Protein AF-A0A9D2BZK6-F1 (afdb_monomer)

Sequence (132 aa):
MEWLSSPHSRIGLILVLFVCAICLFSQLFAIQASTYSNLQDGSPSAEHTPTQSEFNFSDREELYHYAYMDLESATEEEKERILAARKKIICNAEWAADDVNVCVVDSDGNVKEELPHFSELFPSDWKAPSLY

Foldseek 3Di:
DPPPPDPVVVVVVVVVVVVVVVVVVVVVVVVVVVVVVPPPDDDDDDDDPPPPPVLDQPDPVSLVVLCPDDLVPDDPVSNSSNLNSVQVVLVPDFADAPVDWDFDADPVGDTPDIGHHPVVVDPPPDDHDDDD

Solvent-accessible surface area (backbone atoms only — not comparable to full-atom values): 8521 Å² total; per-residue (Å²): 137,85,82,86,80,50,71,70,60,53,53,53,51,51,52,52,53,52,54,51,54,53,57,54,54,62,57,55,61,56,51,56,60,62,60,67,75,67,78,85,79,86,88,87,89,90,76,88,68,81,77,75,68,80,79,78,58,94,47,67,67,56,31,51,53,38,35,72,49,65,66,86,82,42,53,77,72,50,36,55,49,23,53,51,26,38,51,56,52,58,73,74,52,85,63,15,56,83,92,47,91,41,67,47,61,50,98,89,66,49,78,75,44,71,46,51,36,44,73,77,79,41,64,87,88,63,73,83,83,81,91,126

Mean predicted aligned error: 16.61 Å

Structure (mmCIF, N/CA/C/O backbone):
data_AF-A0A9D2BZK6-F1
#
_entry.id   AF-A0A9D2BZK6-F1
#
loop_
_atom_site.group_PDB
_atom_site.id
_atom_site.type_symbol
_atom_site.label_atom_id
_atom_site.label_alt_id
_atom_site.label_comp_id
_atom_site.label_asym_id
_atom_site.label_entity_id
_atom_site.label_seq_id
_atom_site.pdbx_PDB_ins_code
_atom_site.Cartn_x
_atom_site.Cartn_y
_atom_site.Cartn_z
_atom_site.occupancy
_atom_site.B_iso_or_equiv
_atom_site.auth_seq_id
_atom_site.auth_comp_id
_atom_site.auth_asym_id
_atom_site.auth_atom_id
_atom_site.pdbx_PDB_model_num
ATOM 1 N N . MET A 1 1 ? 36.364 47.686 -37.352 1.00 43.47 1 MET A N 1
ATOM 2 C CA . MET A 1 1 ? 36.756 47.042 -36.077 1.00 43.47 1 MET A CA 1
ATOM 3 C C . MET A 1 1 ? 36.485 45.548 -36.214 1.00 43.47 1 MET A C 1
ATOM 5 O O . MET A 1 1 ? 35.472 45.064 -35.738 1.00 43.47 1 MET A O 1
ATOM 9 N N . GLU A 1 2 ? 37.343 44.830 -36.941 1.00 54.06 2 GLU A N 1
ATOM 10 C CA . GLU A 1 2 ? 37.075 43.451 -37.404 1.00 54.06 2 GLU A CA 1
ATOM 11 C C . GLU A 1 2 ? 37.878 42.391 -36.633 1.00 54.06 2 GLU A C 1
ATOM 13 O O . GLU A 1 2 ? 38.248 41.351 -37.163 1.00 54.06 2 GLU A O 1
ATOM 18 N N . TRP A 1 3 ? 38.153 42.642 -35.353 1.00 45.81 3 TRP A N 1
ATOM 19 C CA . TRP A 1 3 ? 38.984 41.755 -34.530 1.00 45.81 3 TRP A CA 1
ATOM 20 C C . TRP A 1 3 ? 38.182 40.783 -33.647 1.00 45.81 3 TRP A C 1
ATOM 22 O O . TRP A 1 3 ? 38.775 40.063 -32.852 1.00 45.81 3 TRP A O 1
ATOM 32 N N . LEU A 1 4 ? 36.849 40.711 -33.789 1.00 49.91 4 LEU A N 1
ATOM 33 C CA . LEU A 1 4 ? 35.990 39.852 -32.951 1.00 49.91 4 LEU A CA 1
ATOM 34 C C . LEU A 1 4 ? 35.479 38.559 -33.615 1.00 49.91 4 LEU A C 1
ATOM 36 O O . LEU A 1 4 ? 34.607 37.897 -33.058 1.00 49.91 4 LEU A O 1
ATOM 40 N N . SER A 1 5 ? 36.020 38.150 -34.767 1.00 57.69 5 SER A N 1
ATOM 41 C CA . SER A 1 5 ? 35.570 36.926 -35.455 1.00 57.69 5 SER A CA 1
ATOM 42 C C . SER A 1 5 ? 36.691 35.919 -35.741 1.00 57.69 5 SER A C 1
ATOM 44 O O . SER A 1 5 ? 36.703 35.286 -36.794 1.00 57.69 5 SER A O 1
ATOM 46 N N . SER A 1 6 ? 37.630 35.734 -34.805 1.00 57.59 6 SER A N 1
ATOM 47 C CA . SER A 1 6 ? 38.589 34.620 -34.879 1.00 57.59 6 SER A CA 1
ATOM 48 C C . SER A 1 6 ? 38.105 33.425 -34.036 1.00 57.59 6 SER A C 1
ATOM 50 O O . SER A 1 6 ? 37.817 33.602 -32.846 1.00 57.59 6 SER A O 1
ATOM 52 N N . PRO A 1 7 ? 38.008 32.203 -34.600 1.00 56.97 7 PRO A N 1
ATOM 53 C CA . PRO A 1 7 ? 37.454 31.025 -33.920 1.00 56.97 7 PRO A CA 1
ATOM 54 C C . PRO A 1 7 ? 38.231 30.634 -32.654 1.00 56.97 7 PRO A C 1
ATOM 56 O O . PRO A 1 7 ? 37.631 30.153 -31.695 1.00 56.97 7 PRO A O 1
ATOM 59 N N . HIS A 1 8 ? 39.532 30.929 -32.587 1.00 56.50 8 HIS A N 1
ATOM 60 C CA . HIS A 1 8 ? 40.353 30.666 -31.399 1.00 56.50 8 HIS A CA 1
ATOM 61 C C . HIS A 1 8 ? 39.979 31.548 -30.195 1.00 56.50 8 HIS A C 1
ATOM 63 O O . HIS A 1 8 ? 40.047 31.094 -29.056 1.00 56.50 8 HIS A O 1
ATOM 69 N N . SER A 1 9 ? 39.510 32.780 -30.427 1.00 57.31 9 SER A N 1
ATOM 70 C CA . SER A 1 9 ? 39.076 33.687 -29.352 1.00 57.31 9 SER A CA 1
ATOM 71 C C . SER A 1 9 ? 37.717 33.276 -28.768 1.00 57.31 9 SER A C 1
ATOM 73 O O . SER A 1 9 ? 37.490 33.398 -27.567 1.00 57.31 9 SER A O 1
ATOM 75 N N . ARG A 1 10 ? 36.842 32.693 -29.599 1.00 57.16 10 ARG A N 1
ATOM 76 C CA . ARG A 1 10 ? 35.510 32.210 -29.195 1.00 57.16 10 ARG A CA 1
ATOM 77 C C . ARG A 1 10 ? 35.609 30.956 -28.329 1.00 57.16 10 ARG A C 1
ATOM 79 O O . ARG A 1 10 ? 34.921 30.864 -27.323 1.00 57.16 10 ARG A O 1
ATOM 86 N N . ILE A 1 11 ? 36.508 30.036 -28.676 1.00 60.97 11 ILE A N 1
ATOM 87 C CA . ILE A 1 11 ? 36.765 28.815 -27.898 1.00 60.97 11 ILE A CA 1
ATOM 88 C C . ILE A 1 11 ? 37.388 29.161 -26.539 1.00 60.97 11 ILE A C 1
ATOM 90 O O . ILE A 1 11 ? 36.963 28.622 -25.521 1.00 60.97 11 ILE A O 1
ATOM 94 N N . GLY A 1 12 ? 38.326 30.116 -26.500 1.00 60.50 12 GLY A N 1
ATOM 95 C CA . GLY A 1 12 ? 38.891 30.618 -25.243 1.00 60.50 12 GLY A CA 1
ATOM 96 C C . GLY A 1 12 ? 37.839 31.266 -24.336 1.00 60.50 12 GLY A C 1
ATOM 97 O O . GLY A 1 12 ? 37.799 30.983 -23.143 1.00 60.50 12 GLY A O 1
ATOM 98 N N . LEU A 1 13 ? 36.935 32.073 -24.901 1.00 58.81 13 LEU A N 1
ATOM 99 C CA . LEU A 1 13 ? 35.852 32.713 -24.150 1.00 58.81 13 LEU A CA 1
ATOM 100 C C . LEU A 1 13 ? 34.811 31.696 -23.647 1.00 58.81 13 LEU A C 1
ATOM 102 O O . LEU A 1 13 ? 34.366 31.793 -22.509 1.00 58.81 13 LEU A O 1
ATOM 106 N N . ILE A 1 14 ? 34.477 30.678 -24.448 1.00 61.03 14 ILE A N 1
ATOM 107 C CA . ILE A 1 14 ? 33.571 29.588 -24.050 1.00 61.03 14 ILE A CA 1
ATOM 108 C C . ILE A 1 14 ? 34.186 28.736 -22.928 1.00 61.03 14 ILE A C 1
ATOM 110 O O . ILE A 1 14 ? 33.493 28.422 -21.964 1.00 61.03 14 ILE A O 1
ATOM 114 N N . LEU A 1 15 ? 35.485 28.416 -22.995 1.00 58.50 15 LEU A N 1
ATOM 115 C CA . LEU A 1 15 ? 36.180 27.669 -21.938 1.00 58.50 15 LEU A CA 1
ATOM 116 C C . LEU A 1 15 ? 36.261 28.459 -20.625 1.00 58.50 15 LEU A C 1
ATOM 118 O O . LEU A 1 15 ? 36.030 27.894 -19.560 1.00 58.50 15 LEU A O 1
ATOM 122 N N . VAL A 1 16 ? 36.521 29.769 -20.686 1.00 60.59 16 VAL A N 1
ATOM 123 C CA . VAL A 1 16 ? 36.542 30.634 -19.494 1.00 60.59 16 VAL A CA 1
ATOM 124 C C . VAL A 1 16 ? 35.154 30.740 -18.855 1.00 60.59 16 VAL A C 1
ATOM 126 O O . VAL A 1 16 ? 35.042 30.658 -17.633 1.00 60.59 16 VAL A O 1
ATOM 129 N N . LEU A 1 17 ? 34.086 30.846 -19.654 1.00 60.66 17 LEU A N 1
ATOM 130 C CA . LEU A 1 17 ? 32.710 30.856 -19.144 1.00 60.66 17 LEU A CA 1
ATOM 131 C C . LEU A 1 17 ? 32.310 29.508 -18.519 1.00 60.66 17 LEU A C 1
ATOM 133 O O . LEU A 1 17 ? 31.652 29.493 -17.479 1.00 60.66 17 LEU A O 1
ATOM 137 N N . PHE A 1 18 ? 32.752 28.386 -19.096 1.00 63.56 18 PHE A N 1
ATOM 138 C CA . PHE A 1 18 ? 32.464 27.044 -18.579 1.00 63.56 18 PHE A CA 1
ATOM 139 C C . PHE A 1 18 ? 33.193 26.761 -17.255 1.00 63.56 18 PHE A C 1
ATOM 141 O O . PHE A 1 18 ? 32.592 26.247 -16.314 1.00 63.56 18 PHE A O 1
ATOM 148 N N . VAL A 1 19 ? 34.457 27.180 -17.127 1.00 60.81 19 VAL A N 1
ATOM 149 C CA . VAL A 1 19 ? 35.214 27.087 -15.864 1.00 60.81 19 VAL A CA 1
ATOM 150 C C . VAL A 1 19 ? 34.612 27.999 -14.785 1.00 60.81 19 VAL A C 1
ATOM 152 O O . VAL A 1 19 ? 34.526 27.604 -13.625 1.00 60.81 19 VAL A O 1
ATOM 155 N N . CYS A 1 20 ? 34.128 29.191 -15.154 1.00 55.41 20 CYS A N 1
ATOM 156 C CA . CYS A 1 20 ? 33.471 30.106 -14.217 1.00 55.41 20 CYS A CA 1
ATOM 157 C C . CYS A 1 20 ? 32.138 29.537 -13.688 1.00 55.41 20 CYS A C 1
ATOM 159 O O . CYS A 1 20 ? 31.877 29.606 -12.488 1.00 55.41 20 CYS A O 1
ATOM 161 N N . ALA A 1 21 ? 31.342 28.886 -14.546 1.00 59.62 21 ALA A N 1
ATOM 162 C CA . ALA A 1 21 ? 30.109 28.206 -14.142 1.00 59.62 21 ALA A CA 1
ATOM 163 C C . ALA A 1 21 ? 30.364 27.015 -13.196 1.00 59.62 21 ALA A C 1
ATOM 165 O O . ALA A 1 21 ? 29.634 26.839 -12.221 1.00 59.62 21 ALA A O 1
ATOM 166 N N . ILE A 1 22 ? 31.429 26.237 -13.428 1.00 61.91 22 ILE A N 1
ATOM 167 C CA . ILE A 1 22 ? 31.816 25.114 -12.557 1.00 61.91 22 ILE A CA 1
ATOM 168 C C . ILE A 1 22 ? 32.286 25.612 -11.178 1.00 61.91 22 ILE A C 1
ATOM 170 O O . ILE A 1 22 ? 31.906 25.040 -10.157 1.00 61.91 22 ILE A O 1
ATOM 174 N N . CYS A 1 23 ? 33.044 26.713 -11.111 1.00 55.72 23 CYS A N 1
ATOM 175 C CA . CYS A 1 23 ? 33.462 27.302 -9.832 1.00 55.72 23 CYS A CA 1
ATOM 176 C C . CYS A 1 23 ? 32.285 27.852 -9.006 1.00 55.72 23 CYS A C 1
ATOM 178 O O . CYS A 1 23 ? 32.309 27.751 -7.779 1.00 55.72 23 CYS A O 1
ATOM 180 N N . LEU A 1 24 ? 31.246 28.390 -9.655 1.00 55.59 24 LEU A N 1
ATOM 181 C CA . LEU A 1 24 ? 30.036 28.863 -8.972 1.00 55.59 24 LEU A CA 1
ATOM 182 C C . LEU A 1 24 ? 29.169 27.707 -8.443 1.00 55.59 24 LEU A C 1
ATOM 184 O O . LEU A 1 24 ? 28.567 27.838 -7.380 1.00 55.59 24 LEU A O 1
ATOM 188 N N . PHE A 1 25 ? 29.159 26.551 -9.114 1.00 55.41 25 PHE A N 1
ATOM 189 C CA . PHE A 1 25 ? 28.469 25.351 -8.620 1.00 55.41 25 PHE A CA 1
ATOM 190 C C . PHE A 1 25 ? 29.121 24.769 -7.356 1.00 55.41 25 PHE A C 1
ATOM 192 O O . PHE A 1 25 ? 28.415 24.379 -6.425 1.00 55.41 25 PHE A O 1
ATOM 199 N N . SER A 1 26 ? 30.454 24.795 -7.260 1.00 58.88 26 SER A N 1
ATOM 200 C CA . SER A 1 26 ? 31.172 24.377 -6.044 1.00 58.88 26 SER A CA 1
ATOM 201 C C . SER A 1 26 ?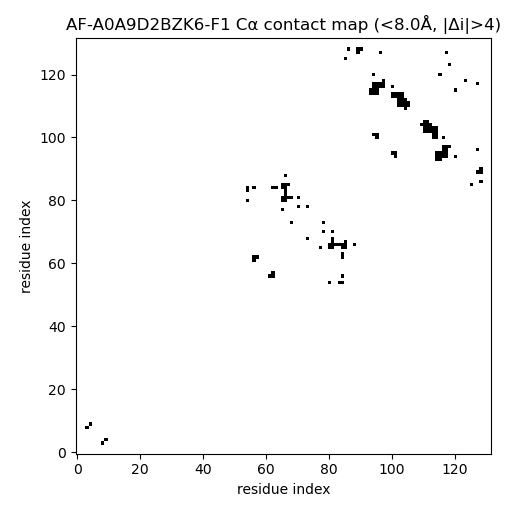 30.856 25.253 -4.824 1.00 58.88 26 SER A C 1
ATOM 203 O O . SER A 1 26 ? 30.948 24.785 -3.690 1.00 58.88 26 SER A O 1
ATOM 205 N N . GLN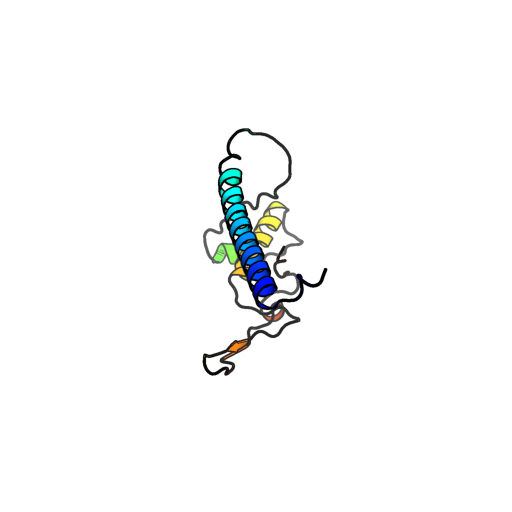 A 1 27 ? 30.448 26.511 -5.028 1.00 56.78 27 GLN A N 1
ATOM 206 C CA . GLN A 1 27 ? 30.071 27.417 -3.938 1.00 56.78 27 GLN A CA 1
ATOM 207 C C . GLN A 1 27 ? 28.622 27.244 -3.460 1.00 56.78 27 GLN A C 1
ATOM 209 O O . GLN A 1 27 ? 28.309 27.683 -2.356 1.00 56.78 27 GLN A O 1
ATOM 214 N N . LEU A 1 28 ? 27.753 26.557 -4.212 1.00 53.66 28 LEU A N 1
ATOM 215 C CA . LEU A 1 28 ? 26.393 26.254 -3.749 1.00 53.66 28 LEU A CA 1
ATOM 216 C C . LEU A 1 28 ? 26.365 25.062 -2.772 1.00 53.66 28 LEU A C 1
ATOM 218 O O . LEU A 1 28 ? 25.552 25.039 -1.850 1.00 53.66 28 LEU A O 1
ATOM 222 N N . PHE A 1 29 ? 27.302 24.116 -2.906 1.00 52.59 29 PHE A N 1
ATOM 223 C CA . PHE A 1 29 ? 27.382 22.940 -2.028 1.00 52.59 29 PHE A CA 1
ATOM 224 C C . PHE A 1 29 ? 27.837 23.291 -0.597 1.00 52.59 29 PHE A C 1
ATOM 226 O O . PHE A 1 29 ? 27.412 22.669 0.374 1.00 52.59 29 PHE A O 1
ATOM 233 N N . ALA A 1 30 ? 28.656 24.337 -0.436 1.00 53.75 30 ALA A N 1
ATOM 234 C CA . ALA A 1 30 ? 29.153 24.764 0.875 1.00 53.75 30 ALA A CA 1
ATOM 235 C C . ALA A 1 30 ? 28.122 25.560 1.703 1.00 53.75 30 ALA A C 1
ATOM 237 O O . ALA A 1 30 ? 28.206 25.568 2.930 1.00 53.75 30 ALA A O 1
ATOM 238 N N . ILE A 1 31 ? 27.139 26.204 1.060 1.00 52.72 31 ILE A N 1
ATOM 239 C CA . ILE A 1 31 ? 26.092 26.969 1.761 1.00 52.72 31 ILE A CA 1
ATOM 240 C C . ILE A 1 31 ? 25.058 26.026 2.393 1.00 52.72 31 ILE A C 1
ATOM 242 O O . ILE A 1 31 ? 24.562 26.305 3.486 1.00 52.72 31 ILE A O 1
ATOM 246 N N . GLN A 1 32 ? 24.778 24.867 1.783 1.00 57.12 32 GLN A N 1
ATOM 247 C CA . GLN A 1 32 ? 23.924 23.870 2.433 1.00 57.12 32 GLN A CA 1
ATOM 248 C C . GLN A 1 32 ? 24.554 23.370 3.744 1.00 57.12 32 GLN A C 1
ATOM 250 O O . GLN A 1 32 ? 23.868 23.311 4.750 1.00 57.12 32 GLN A O 1
ATOM 255 N N . ALA A 1 33 ? 25.862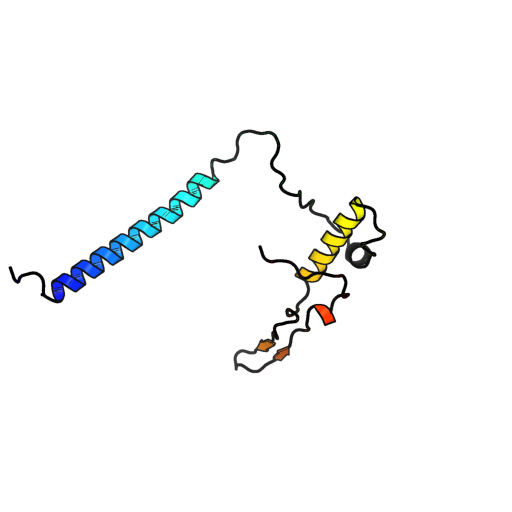 23.124 3.821 1.00 53.53 33 ALA A N 1
ATOM 256 C CA . ALA A 1 33 ? 26.454 22.624 5.068 1.00 53.53 33 ALA A CA 1
ATOM 257 C C . ALA A 1 33 ? 26.397 23.627 6.246 1.00 53.53 33 ALA A C 1
ATOM 259 O O . ALA A 1 3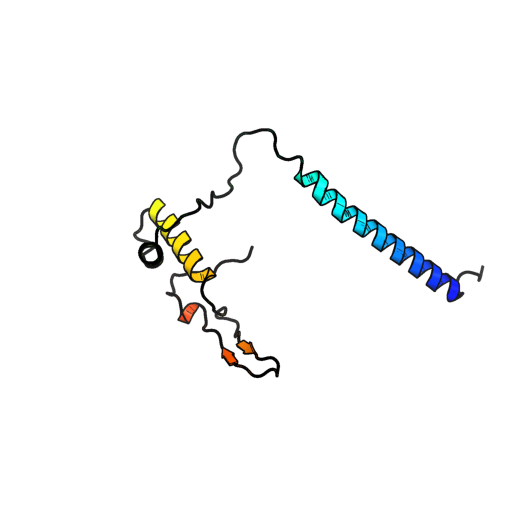3 ? 26.180 23.216 7.385 1.00 53.53 33 ALA A O 1
ATOM 260 N N . SER A 1 34 ? 26.566 24.933 5.998 1.00 54.19 34 SER A N 1
ATOM 261 C CA . SER A 1 34 ? 26.599 25.956 7.062 1.00 54.19 34 SER A CA 1
ATOM 262 C C . SER A 1 34 ? 25.220 26.423 7.534 1.00 54.19 34 SER A C 1
ATOM 264 O O . SER A 1 34 ? 25.087 26.923 8.655 1.00 54.19 34 SER A O 1
ATOM 266 N N . THR A 1 35 ? 24.190 26.249 6.704 1.00 51.41 35 THR A N 1
ATOM 267 C CA . THR A 1 35 ? 22.808 26.585 7.076 1.00 51.41 35 THR A CA 1
ATOM 268 C C . THR A 1 35 ? 22.190 25.484 7.947 1.00 51.41 35 THR A C 1
ATOM 270 O O . THR A 1 35 ? 21.403 25.776 8.841 1.00 51.41 35 THR A O 1
ATOM 273 N N . TYR A 1 36 ? 22.603 24.224 7.759 1.00 51.00 36 TYR A N 1
ATOM 274 C CA . TYR A 1 36 ? 22.103 23.093 8.550 1.00 51.00 36 TYR A CA 1
ATOM 275 C C . TYR A 1 36 ? 22.664 23.044 9.978 1.00 51.00 36 TYR A C 1
ATOM 277 O O . TYR A 1 36 ? 21.981 22.573 10.881 1.00 51.00 36 TYR A O 1
ATOM 285 N N . SER A 1 37 ? 23.874 23.549 10.225 1.00 53.09 37 SER A N 1
ATOM 286 C CA . SER A 1 37 ? 24.476 23.522 11.566 1.00 53.09 37 SER A CA 1
ATOM 287 C C . SER A 1 37 ? 23.972 24.617 12.519 1.00 53.09 37 SER A C 1
ATOM 289 O O . SER A 1 37 ? 24.329 24.589 13.693 1.00 53.09 37 SER A O 1
ATOM 291 N N . ASN A 1 38 ? 23.140 25.560 12.055 1.00 52.28 38 ASN A N 1
ATOM 292 C CA . ASN A 1 38 ? 22.719 26.742 12.826 1.00 52.28 38 ASN A CA 1
ATOM 293 C C . ASN A 1 38 ? 21.250 26.744 13.310 1.00 52.28 38 ASN A C 1
ATOM 295 O O . ASN A 1 38 ? 20.806 27.754 13.844 1.00 52.28 38 ASN A O 1
ATOM 299 N N . LEU A 1 39 ? 20.488 25.650 13.175 1.00 50.81 39 LEU A N 1
ATOM 300 C CA . LEU A 1 39 ? 19.071 25.591 13.599 1.00 50.81 39 LEU A CA 1
ATOM 301 C C . LEU A 1 39 ? 18.810 24.771 14.875 1.00 50.81 39 LEU A C 1
ATOM 303 O O . LEU A 1 39 ? 17.715 24.248 15.063 1.00 50.81 39 LEU A O 1
ATOM 307 N N . GLN A 1 40 ? 19.785 24.675 15.780 1.00 49.78 40 GLN A N 1
ATOM 308 C CA . GLN A 1 40 ? 19.591 24.010 17.071 1.00 49.78 40 GLN A CA 1
ATOM 309 C C . GLN A 1 40 ? 19.840 24.963 18.248 1.00 49.78 40 GLN A C 1
ATOM 311 O O . GLN A 1 40 ? 20.725 24.721 19.060 1.00 49.78 40 GLN A O 1
ATOM 316 N N . ASP A 1 41 ? 19.054 26.038 18.351 1.00 47.06 41 ASP A N 1
ATOM 317 C CA . ASP A 1 41 ? 18.815 26.717 19.633 1.00 47.06 41 ASP A CA 1
ATOM 318 C C . ASP A 1 41 ? 17.490 27.514 19.599 1.00 47.06 41 ASP A C 1
ATOM 320 O O . ASP A 1 41 ? 17.306 28.363 18.729 1.00 47.06 41 ASP A O 1
ATOM 324 N N . GLY A 1 42 ? 16.570 27.240 20.537 1.00 48.72 42 GLY A N 1
ATOM 325 C CA . GLY A 1 42 ? 15.394 28.086 20.833 1.00 48.72 42 GLY A CA 1
ATOM 326 C C . GLY A 1 42 ? 13.988 27.571 20.444 1.00 48.72 42 GLY A C 1
ATOM 327 O O . GLY A 1 42 ? 13.506 27.802 19.344 1.00 48.72 42 GLY A O 1
ATOM 328 N N . SER A 1 43 ? 13.285 26.958 21.404 1.00 53.53 43 SER A N 1
ATOM 329 C CA . SER A 1 43 ? 11.818 26.680 21.457 1.00 53.53 43 SER A CA 1
ATOM 330 C C . SER A 1 43 ? 10.998 27.972 21.773 1.00 53.53 43 SER A C 1
ATOM 332 O O . SER A 1 43 ? 11.663 28.929 22.177 1.00 53.53 43 SER A O 1
ATOM 334 N N . PRO A 1 44 ? 9.630 28.088 21.758 1.00 58.12 44 PRO A N 1
ATOM 335 C CA . PRO A 1 44 ? 8.530 27.170 21.381 1.00 58.12 44 PRO A CA 1
ATOM 336 C C . PRO A 1 44 ? 7.394 27.762 20.469 1.00 58.12 44 PRO A C 1
ATOM 338 O O . PRO A 1 44 ? 7.182 28.968 20.394 1.00 58.12 44 PRO A O 1
ATOM 341 N N . SER A 1 45 ? 6.534 26.862 19.958 1.00 44.09 45 SER A N 1
ATOM 342 C CA . SER A 1 45 ? 5.093 27.031 19.629 1.00 44.09 45 SER A CA 1
ATOM 343 C C . SER A 1 45 ? 4.632 27.451 18.213 1.00 44.09 45 SER A C 1
ATOM 345 O O . SER A 1 45 ? 4.731 28.606 17.811 1.00 44.09 45 SER A O 1
ATOM 347 N N . ALA A 1 46 ? 3.927 26.489 17.596 1.00 52.72 46 ALA A N 1
ATOM 348 C CA . ALA A 1 46 ? 2.867 26.592 16.585 1.00 52.72 46 ALA A CA 1
ATOM 349 C C . ALA A 1 46 ? 3.246 26.825 15.110 1.00 52.72 46 ALA A C 1
ATOM 351 O O . ALA A 1 46 ? 2.909 27.848 14.523 1.00 52.72 46 ALA A O 1
ATOM 352 N N . GLU A 1 47 ? 3.761 25.777 14.463 1.00 37.81 47 GLU A N 1
ATOM 353 C CA . GLU A 1 47 ? 3.331 25.446 13.101 1.00 37.81 47 GLU A CA 1
ATOM 354 C C . GLU A 1 47 ? 3.197 23.922 12.993 1.00 37.81 47 GLU A C 1
ATOM 356 O O . GLU A 1 47 ? 4.096 23.171 13.369 1.00 37.81 47 GLU A O 1
ATOM 361 N N . HIS A 1 48 ? 2.007 23.470 12.605 1.00 44.31 48 HIS A N 1
ATOM 362 C CA . HIS A 1 48 ? 1.582 22.077 12.616 1.00 44.31 48 HIS A CA 1
ATOM 363 C C . HIS A 1 48 ? 2.359 21.254 11.582 1.00 44.31 48 HIS A C 1
ATOM 365 O O . HIS A 1 48 ? 1.907 21.056 10.457 1.00 44.31 48 HIS A O 1
ATOM 371 N N . THR A 1 49 ? 3.494 20.693 11.972 1.00 35.94 49 THR A N 1
ATOM 372 C CA . THR A 1 49 ? 3.861 19.369 11.477 1.00 35.94 49 THR A CA 1
ATOM 373 C C . THR A 1 49 ? 2.798 18.409 12.008 1.00 35.94 49 THR A C 1
ATOM 375 O O . THR A 1 49 ? 2.608 18.356 13.226 1.00 35.94 49 THR A O 1
ATOM 378 N N . PRO A 1 50 ? 2.057 17.657 11.170 1.00 40.00 50 PRO A N 1
ATOM 379 C CA . PRO A 1 50 ? 1.366 16.503 11.703 1.00 40.00 50 PRO A CA 1
ATOM 380 C C . PRO A 1 50 ? 2.486 15.613 12.216 1.00 40.00 50 PRO A C 1
ATOM 382 O O . PRO A 1 50 ? 3.302 15.111 11.442 1.00 40.00 50 PRO A O 1
ATOM 385 N N . THR A 1 51 ? 2.585 15.535 13.538 1.00 41.25 51 THR A N 1
ATOM 386 C CA . THR A 1 51 ? 3.325 14.523 14.262 1.00 41.25 51 THR A CA 1
ATOM 387 C C . THR A 1 51 ? 2.970 13.203 13.588 1.00 41.25 51 THR A C 1
ATOM 389 O O . THR A 1 51 ? 1.915 12.641 13.863 1.00 41.25 51 THR A O 1
ATOM 392 N N . GLN A 1 52 ? 3.802 12.721 12.655 1.00 44.97 52 GLN A N 1
ATOM 393 C CA . GLN A 1 52 ? 3.821 11.308 12.305 1.00 44.97 52 GLN A CA 1
ATOM 394 C C . GLN A 1 52 ? 4.386 10.654 13.554 1.00 44.97 52 GLN A C 1
ATOM 396 O O . GLN A 1 52 ? 5.584 10.413 13.667 1.00 44.97 52 GLN A O 1
ATOM 401 N N . SER A 1 53 ? 3.514 10.521 14.554 1.00 52.16 53 SER A N 1
ATOM 402 C CA . SER A 1 53 ? 3.706 9.648 15.684 1.00 52.16 53 SER A CA 1
ATOM 403 C C . SER A 1 53 ? 4.132 8.333 15.062 1.00 52.16 53 SER A C 1
ATOM 405 O O . SER A 1 53 ? 3.457 7.786 14.188 1.00 52.16 53 SER A O 1
ATOM 407 N N . GLU A 1 54 ? 5.350 7.918 15.379 1.00 67.50 54 GLU A N 1
ATOM 408 C CA . GLU A 1 54 ? 5.931 6.702 14.846 1.00 67.50 54 GLU A CA 1
ATOM 409 C C . GLU A 1 54 ? 5.119 5.549 15.430 1.00 67.50 54 GLU A C 1
ATOM 411 O O . GLU A 1 54 ? 5.398 5.052 16.519 1.00 67.50 54 GLU A O 1
ATOM 416 N N . PHE A 1 55 ? 4.014 5.221 14.759 1.00 80.81 55 PHE A N 1
ATOM 417 C CA . PHE A 1 55 ? 3.114 4.184 15.202 1.00 80.81 55 PHE A CA 1
ATOM 418 C C . PHE A 1 55 ? 3.861 2.865 15.047 1.00 80.81 55 PHE A C 1
ATOM 420 O O . PHE A 1 55 ? 4.051 2.354 13.939 1.00 80.81 55 PHE A O 1
ATOM 427 N N . ASN A 1 56 ? 4.387 2.374 16.165 1.00 86.25 56 ASN A N 1
ATOM 428 C CA . ASN A 1 56 ? 5.159 1.152 16.192 1.00 86.25 56 ASN A CA 1
ATOM 429 C C . ASN A 1 56 ? 4.216 -0.012 16.485 1.00 86.25 56 ASN A C 1
ATOM 431 O O . ASN A 1 56 ? 3.618 -0.079 17.555 1.00 86.25 56 ASN A O 1
ATOM 435 N N . PHE A 1 57 ? 4.082 -0.904 15.510 1.00 91.62 57 PHE A N 1
ATOM 436 C CA . PHE A 1 57 ? 3.331 -2.147 15.640 1.00 91.62 57 PHE A CA 1
ATOM 437 C C . PHE A 1 57 ? 4.265 -3.202 16.226 1.00 91.62 57 PHE A C 1
ATOM 439 O O . PHE A 1 57 ? 5.363 -3.404 15.701 1.00 91.62 57 PHE A O 1
ATOM 446 N N . SER A 1 58 ? 3.842 -3.844 17.312 1.00 90.75 58 SER A N 1
ATOM 447 C CA . SER A 1 58 ? 4.653 -4.777 18.101 1.00 90.75 58 SER A CA 1
ATOM 448 C C . SER A 1 58 ? 5.078 -5.995 17.284 1.00 90.75 58 SER A C 1
ATOM 450 O O . SER A 1 58 ? 6.193 -6.497 17.434 1.00 90.75 58 SER A O 1
ATOM 452 N N . ASP A 1 59 ? 4.196 -6.446 16.395 1.00 94.50 59 ASP A N 1
ATOM 453 C CA . ASP A 1 59 ? 4.400 -7.581 15.509 1.00 94.50 59 ASP A CA 1
ATOM 454 C C . ASP A 1 59 ? 3.595 -7.433 14.204 1.00 94.50 59 ASP A C 1
ATOM 456 O O . ASP A 1 59 ? 3.002 -6.390 13.897 1.00 94.50 59 ASP A O 1
ATOM 460 N N . ARG A 1 60 ? 3.646 -8.483 13.377 1.00 94.94 60 ARG A N 1
ATOM 461 C CA . ARG A 1 60 ? 2.948 -8.514 12.092 1.00 94.94 60 ARG A CA 1
ATOM 462 C C . ARG A 1 60 ? 1.442 -8.651 12.314 1.00 94.94 60 ARG A C 1
ATOM 464 O O . ARG A 1 60 ? 0.666 -8.065 11.572 1.00 94.94 60 ARG A O 1
ATOM 471 N N . GLU A 1 61 ? 1.025 -9.422 13.301 1.00 97.06 61 GLU A N 1
ATOM 472 C CA . GLU A 1 61 ? -0.372 -9.687 13.604 1.00 97.06 61 GLU A CA 1
ATOM 473 C C . GLU A 1 61 ? -1.108 -8.392 13.973 1.00 97.06 61 GLU A C 1
ATOM 475 O O . GLU A 1 61 ? -2.160 -8.109 13.402 1.00 97.06 61 GLU A O 1
ATOM 480 N N . GLU A 1 62 ? -0.521 -7.561 14.836 1.00 96.12 62 GLU A N 1
ATOM 481 C CA . GLU A 1 62 ? -1.036 -6.243 15.209 1.00 96.12 62 GLU A CA 1
ATOM 482 C C . GLU A 1 62 ? -1.082 -5.299 14.000 1.00 96.12 62 GLU A C 1
ATOM 484 O O . GLU A 1 62 ? -2.094 -4.638 13.760 1.00 96.12 62 GLU A O 1
ATOM 489 N N . LEU A 1 63 ? -0.016 -5.274 13.191 1.00 96.62 63 LEU A N 1
ATOM 490 C CA . LEU A 1 63 ? 0.034 -4.466 11.972 1.00 96.62 63 LEU A CA 1
ATOM 491 C C . LEU A 1 63 ? -1.127 -4.797 11.023 1.00 96.62 63 LEU A C 1
ATOM 493 O O . LEU A 1 63 ? -1.814 -3.898 10.541 1.00 96.62 63 LEU A O 1
ATOM 497 N N . TYR A 1 64 ? -1.353 -6.082 10.750 1.00 96.44 64 TYR A N 1
ATOM 498 C CA . TYR A 1 64 ? -2.419 -6.509 9.848 1.00 96.44 64 TYR A CA 1
ATOM 499 C C . TYR A 1 64 ? -3.796 -6.337 10.492 1.00 96.44 64 TYR A C 1
ATOM 501 O O . TYR A 1 64 ? -4.738 -5.963 9.800 1.00 96.44 64 TYR A O 1
ATOM 509 N N . HIS A 1 65 ? -3.918 -6.534 11.806 1.00 96.75 65 HIS A N 1
ATOM 510 C CA . HIS A 1 65 ? -5.161 -6.276 12.522 1.00 96.75 65 HIS A CA 1
ATOM 511 C C . HIS A 1 65 ? -5.644 -4.842 12.286 1.00 96.75 65 HIS A C 1
ATOM 513 O O . HIS A 1 65 ? -6.745 -4.655 11.772 1.00 96.75 65 HIS A O 1
ATOM 519 N N . TYR A 1 66 ? -4.801 -3.844 12.565 1.00 96.62 66 TYR A N 1
ATOM 520 C CA . TYR A 1 66 ? -5.174 -2.447 12.342 1.00 96.62 66 TYR A CA 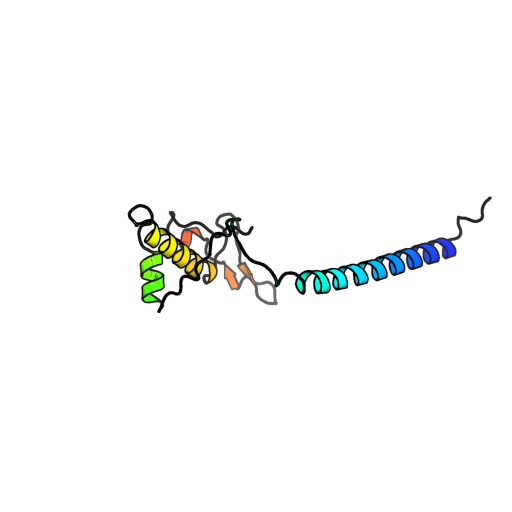1
ATOM 521 C C . TYR A 1 66 ? -5.335 -2.114 10.859 1.00 96.62 66 TYR A C 1
ATOM 523 O O . TYR A 1 66 ? -6.260 -1.394 10.501 1.00 96.62 66 TYR A O 1
ATOM 531 N N . ALA A 1 67 ? -4.484 -2.627 9.967 1.00 96.62 67 ALA A N 1
ATOM 532 C CA . ALA A 1 67 ? -4.573 -2.263 8.553 1.00 96.62 67 ALA A CA 1
ATOM 533 C C . ALA A 1 67 ? -5.935 -2.621 7.930 1.00 96.62 67 ALA A C 1
ATOM 535 O O . ALA A 1 67 ? -6.478 -1.839 7.144 1.00 96.62 67 ALA A O 1
ATOM 536 N N . TYR A 1 68 ? -6.494 -3.774 8.311 1.00 96.69 68 TYR A N 1
ATOM 537 C CA . TYR A 1 68 ? -7.755 -4.300 7.782 1.00 96.69 68 TYR A CA 1
ATOM 538 C C . TYR A 1 68 ? -8.983 -3.983 8.650 1.00 96.69 68 TYR A C 1
ATOM 540 O O . TYR A 1 68 ? -10.073 -4.476 8.360 1.00 96.69 68 TYR A O 1
ATOM 548 N N . MET A 1 69 ? -8.846 -3.147 9.684 1.00 96.44 69 MET A N 1
ATOM 549 C CA . MET A 1 69 ? -10.007 -2.576 10.366 1.00 96.44 69 MET A CA 1
ATOM 550 C C . MET A 1 69 ? -10.749 -1.587 9.458 1.00 96.44 69 MET A C 1
ATOM 552 O O . MET A 1 69 ? -10.170 -0.941 8.575 1.00 96.44 69 MET A O 1
ATOM 556 N N . ASP A 1 70 ? -12.055 -1.482 9.698 1.00 95.81 70 ASP A N 1
ATOM 557 C CA . ASP A 1 70 ? -12.923 -0.530 9.019 1.00 95.81 70 ASP A CA 1
ATOM 558 C C . ASP A 1 70 ? -12.627 0.895 9.504 1.00 95.81 70 ASP A C 1
ATOM 560 O O . ASP A 1 70 ? -12.668 1.191 10.699 1.00 95.81 70 ASP A O 1
ATOM 564 N N . LEU A 1 71 ? -12.294 1.775 8.560 1.00 94.50 71 LEU A N 1
ATOM 565 C CA . LEU A 1 71 ? -11.862 3.136 8.867 1.00 94.50 71 LEU A CA 1
ATOM 566 C C . LEU A 1 71 ? -13.039 4.031 9.286 1.00 94.50 71 LEU A C 1
ATOM 568 O O . LEU A 1 71 ? -12.848 4.970 10.056 1.00 94.50 71 LEU A O 1
ATOM 572 N N . GLU A 1 72 ? -14.248 3.768 8.784 1.00 94.38 72 GLU A N 1
ATOM 573 C CA . GLU A 1 72 ? -15.415 4.627 9.014 1.00 94.38 72 GLU A CA 1
ATOM 574 C C . GLU A 1 72 ? -16.004 4.457 10.420 1.00 94.38 72 GLU A C 1
ATOM 576 O O . GLU A 1 72 ? -16.459 5.433 11.019 1.00 94.38 72 GLU A O 1
ATOM 581 N N . SER A 1 73 ? -15.960 3.239 10.964 1.00 93.94 73 SER A N 1
ATOM 582 C CA . SER A 1 73 ? -16.474 2.905 12.299 1.00 93.94 73 SER A CA 1
ATOM 583 C C . SER A 1 73 ? -15.475 3.108 13.443 1.00 93.94 73 SER A C 1
ATOM 585 O O . SER A 1 73 ? -15.877 3.078 14.607 1.00 93.94 73 SER A O 1
ATOM 587 N N . ALA A 1 74 ? -14.197 3.336 13.137 1.00 94.88 74 ALA A N 1
ATOM 588 C CA . ALA A 1 74 ? -13.135 3.501 14.124 1.00 94.88 74 ALA A CA 1
ATOM 589 C C . ALA A 1 74 ? -13.195 4.854 14.860 1.00 94.88 74 ALA A C 1
ATOM 591 O O . ALA A 1 74 ? -13.686 5.860 14.340 1.00 94.88 74 ALA A O 1
ATOM 592 N N . THR A 1 75 ? -12.647 4.899 16.075 1.00 95.19 75 THR A N 1
ATOM 593 C CA . THR A 1 75 ? -12.399 6.165 16.783 1.00 95.19 75 THR A CA 1
ATOM 594 C C . THR A 1 75 ? -11.285 6.968 16.103 1.00 95.19 75 THR A C 1
ATOM 596 O O . THR A 1 75 ? -10.499 6.419 15.338 1.00 95.19 75 THR A O 1
ATOM 599 N N . GLU A 1 76 ? -11.173 8.272 16.377 1.00 92.06 76 GLU A N 1
ATOM 600 C CA . GLU A 1 76 ? -10.130 9.111 15.755 1.00 92.06 76 GLU A CA 1
ATOM 601 C C . GLU A 1 76 ? -8.705 8.610 16.044 1.00 92.06 76 GLU A C 1
ATOM 603 O O . GLU A 1 76 ? -7.879 8.576 15.137 1.00 92.06 76 GLU A O 1
ATOM 608 N N . GLU A 1 77 ? -8.432 8.138 17.266 1.00 89.81 77 GLU A N 1
ATOM 609 C CA . GLU A 1 77 ? -7.134 7.536 17.597 1.00 89.81 77 GLU A CA 1
ATOM 610 C C . GLU A 1 77 ? -6.890 6.265 16.771 1.00 89.81 77 GLU A C 1
ATOM 612 O O . GLU A 1 77 ? -5.820 6.087 16.195 1.00 89.81 77 GLU A O 1
ATOM 617 N N . GLU A 1 78 ? -7.886 5.386 16.663 1.00 93.25 78 GLU A N 1
ATOM 618 C CA . GLU A 1 78 ? -7.770 4.160 15.871 1.00 93.25 78 GLU A CA 1
ATOM 619 C C . GLU A 1 78 ? -7.614 4.455 14.378 1.00 93.25 78 GLU A C 1
ATOM 621 O O . GLU A 1 78 ? -6.826 3.783 13.721 1.00 93.25 78 GLU A O 1
ATOM 626 N N . LYS A 1 79 ? -8.283 5.478 13.836 1.00 94.81 79 LYS A N 1
ATOM 627 C CA . LYS A 1 79 ? -8.120 5.891 12.433 1.00 94.81 79 LYS A CA 1
ATOM 628 C C . LYS A 1 79 ? -6.671 6.231 12.114 1.00 94.81 79 LYS A C 1
ATOM 630 O O . LYS A 1 79 ? -6.160 5.786 11.087 1.00 94.81 79 LYS A O 1
ATOM 635 N N . GLU A 1 80 ? -5.989 6.962 12.994 1.00 93.69 80 GLU A N 1
ATOM 636 C CA . GLU A 1 80 ? -4.564 7.263 12.823 1.00 93.69 80 GLU A CA 1
ATOM 637 C C . GLU A 1 80 ? -3.718 5.977 12.786 1.00 93.69 80 GLU A C 1
ATOM 639 O O . GLU A 1 80 ? -2.864 5.824 11.906 1.00 93.69 80 GLU A O 1
ATOM 644 N N . ARG A 1 81 ? -4.011 5.007 13.666 1.00 94.44 81 ARG A N 1
ATOM 645 C CA . ARG A 1 81 ? -3.346 3.688 13.684 1.00 94.44 81 ARG A CA 1
ATOM 646 C C . ARG A 1 81 ? -3.604 2.888 12.414 1.00 94.44 81 ARG A C 1
ATOM 648 O O . ARG A 1 81 ? -2.667 2.342 11.835 1.00 94.44 81 ARG A O 1
ATOM 655 N N . ILE A 1 82 ? -4.856 2.839 11.963 1.00 95.69 82 ILE A N 1
ATOM 656 C CA . ILE A 1 82 ? -5.282 2.145 10.742 1.00 95.69 82 ILE A CA 1
ATOM 657 C C . ILE A 1 82 ? -4.530 2.719 9.539 1.00 95.69 82 ILE A C 1
ATOM 659 O O . ILE A 1 82 ? -3.928 1.974 8.767 1.00 95.69 82 ILE A O 1
ATOM 663 N N . LEU A 1 83 ? -4.500 4.046 9.393 1.00 94.88 83 LEU A N 1
ATOM 664 C CA . LEU A 1 83 ? -3.809 4.706 8.284 1.00 94.88 83 LEU A CA 1
ATOM 665 C C . LEU A 1 83 ? -2.295 4.465 8.321 1.00 94.88 83 LEU A C 1
ATOM 667 O O . LEU A 1 83 ? -1.694 4.187 7.280 1.00 94.88 83 LEU A O 1
ATOM 671 N N . ALA A 1 84 ? -1.679 4.508 9.506 1.00 93.88 84 ALA A N 1
ATOM 672 C CA . ALA A 1 84 ? -0.266 4.180 9.671 1.00 93.88 84 ALA A CA 1
ATOM 673 C C . ALA A 1 84 ? 0.034 2.719 9.286 1.00 93.88 84 ALA A C 1
ATOM 675 O O . ALA A 1 84 ? 1.015 2.450 8.585 1.00 93.88 84 ALA A O 1
ATOM 676 N N . ALA A 1 85 ? -0.837 1.784 9.677 1.00 95.75 85 ALA A N 1
ATOM 677 C CA . ALA A 1 85 ? -0.716 0.366 9.355 1.00 95.75 85 ALA A CA 1
ATOM 678 C C . ALA A 1 85 ? -0.823 0.120 7.844 1.00 95.75 85 ALA A C 1
ATOM 680 O O . ALA A 1 85 ? 0.054 -0.513 7.248 1.00 95.75 85 ALA A O 1
ATOM 681 N N . ARG A 1 86 ? -1.852 0.693 7.205 1.00 96.38 86 ARG A N 1
ATOM 682 C CA . ARG A 1 86 ? -2.072 0.617 5.753 1.00 96.38 86 ARG A CA 1
ATOM 683 C C . ARG A 1 86 ? -0.867 1.151 4.988 1.00 96.38 86 ARG A C 1
ATOM 685 O O . ARG A 1 86 ? -0.340 0.455 4.125 1.00 96.38 86 ARG A O 1
ATOM 692 N N . LYS A 1 87 ? -0.360 2.333 5.357 1.00 93.81 87 LYS A N 1
ATOM 693 C CA . LYS A 1 87 ? 0.846 2.920 4.750 1.00 93.81 87 LYS A CA 1
ATOM 694 C C . LYS A 1 87 ? 2.047 1.978 4.859 1.00 93.81 87 LYS A C 1
ATOM 696 O O . LYS A 1 87 ? 2.747 1.768 3.873 1.00 93.81 87 LYS A O 1
ATOM 701 N N . LYS A 1 88 ? 2.273 1.377 6.032 1.00 93.75 88 LYS A N 1
ATOM 702 C CA . LYS A 1 88 ? 3.394 0.451 6.249 1.00 93.75 88 LYS A CA 1
ATOM 703 C C . LYS A 1 88 ? 3.278 -0.822 5.409 1.00 93.75 88 LYS A C 1
ATOM 705 O O . LYS A 1 88 ? 4.299 -1.300 4.925 1.00 93.75 88 LYS A O 1
ATOM 710 N N . ILE A 1 89 ? 2.078 -1.368 5.218 1.00 95.44 89 ILE A N 1
ATOM 711 C CA . ILE A 1 89 ? 1.870 -2.528 4.338 1.00 95.44 89 ILE A CA 1
ATOM 712 C C . ILE A 1 89 ? 2.093 -2.134 2.875 1.00 95.44 89 ILE A C 1
ATOM 714 O O . ILE A 1 89 ? 2.889 -2.773 2.193 1.00 95.44 89 ILE A O 1
ATOM 718 N N . ILE A 1 90 ? 1.455 -1.054 2.416 1.00 95.19 90 ILE A N 1
ATOM 719 C CA . ILE A 1 90 ? 1.530 -0.593 1.024 1.00 95.19 90 ILE A CA 1
ATOM 720 C C . ILE A 1 90 ? 2.975 -0.292 0.605 1.00 95.19 90 ILE A C 1
ATOM 722 O O . ILE A 1 90 ? 3.388 -0.679 -0.483 1.00 95.19 90 ILE A O 1
ATOM 726 N N . CYS A 1 91 ? 3.757 0.381 1.454 1.00 91.38 91 CYS A N 1
ATOM 727 C CA . CYS A 1 91 ? 5.145 0.735 1.138 1.00 91.38 91 CYS A CA 1
ATOM 728 C C . CYS A 1 91 ? 6.117 -0.457 1.165 1.00 91.38 91 CYS A C 1
ATOM 730 O O . CYS A 1 91 ? 7.231 -0.320 0.670 1.00 91.38 91 CYS A O 1
ATOM 732 N N . ASN A 1 92 ? 5.733 -1.591 1.760 1.00 92.44 92 ASN A N 1
ATOM 733 C CA . ASN A 1 92 ? 6.554 -2.806 1.803 1.00 92.44 92 ASN A CA 1
ATOM 734 C C . ASN A 1 92 ? 6.158 -3.841 0.738 1.00 92.44 92 ASN A C 1
ATOM 736 O O . ASN A 1 92 ? 6.813 -4.876 0.636 1.00 92.44 92 AS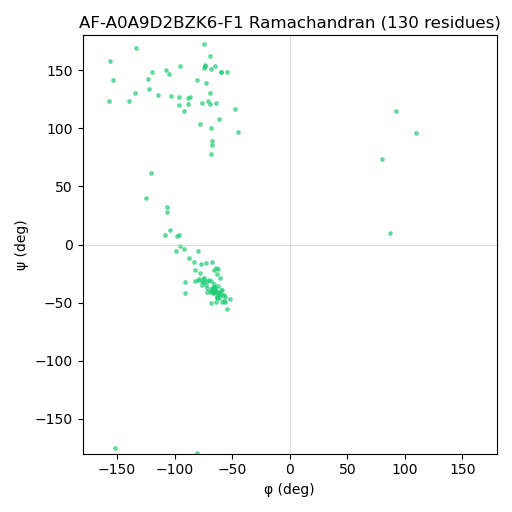N A O 1
ATOM 740 N N . ALA A 1 93 ? 5.083 -3.597 -0.011 1.00 90.31 93 ALA A N 1
ATOM 741 C CA . ALA A 1 93 ? 4.643 -4.453 -1.102 1.00 90.31 93 ALA A CA 1
ATOM 742 C C . ALA A 1 93 ? 5.172 -3.941 -2.448 1.00 90.31 93 ALA A C 1
ATOM 744 O O . ALA A 1 93 ? 5.385 -2.742 -2.628 1.00 90.31 93 ALA A O 1
ATOM 745 N N . GLU A 1 94 ? 5.326 -4.851 -3.406 1.00 93.06 94 GLU A N 1
ATOM 746 C CA . GLU A 1 94 ? 5.659 -4.529 -4.794 1.00 93.06 94 GLU A CA 1
ATOM 747 C C . GLU A 1 94 ? 4.363 -4.474 -5.611 1.00 93.06 94 GLU A C 1
ATOM 749 O O . GLU A 1 94 ? 3.609 -5.445 -5.652 1.00 93.06 94 GLU A O 1
ATOM 754 N N . TRP A 1 95 ? 4.071 -3.321 -6.212 1.00 95.50 95 TRP A N 1
ATOM 755 C CA . TRP A 1 95 ? 2.852 -3.089 -6.988 1.00 95.50 95 TRP A CA 1
ATOM 756 C C . TRP A 1 95 ? 3.046 -1.958 -8.001 1.00 95.50 95 TRP A C 1
ATOM 758 O O . TRP A 1 95 ? 3.923 -1.104 -7.848 1.00 95.50 95 TRP A O 1
ATOM 768 N N . ALA A 1 96 ? 2.207 -1.953 -9.032 1.00 94.00 96 ALA A N 1
ATOM 769 C CA . ALA A 1 96 ? 2.118 -0.917 -10.049 1.00 94.00 96 ALA A CA 1
ATOM 770 C C . ALA A 1 96 ? 0.878 -0.035 -9.831 1.00 94.00 96 ALA A C 1
ATOM 772 O O . ALA A 1 96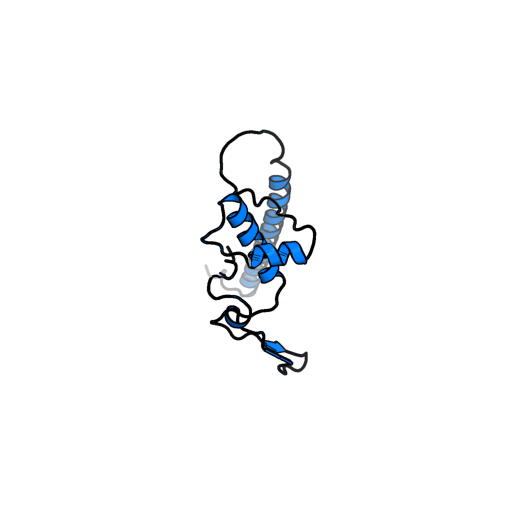 ? -0.161 -0.507 -9.362 1.00 94.00 96 ALA A O 1
ATOM 773 N N . ALA A 1 97 ? 0.965 1.256 -10.163 1.00 92.06 97 ALA A N 1
ATOM 774 C CA . ALA A 1 97 ? -0.221 2.111 -10.177 1.00 92.06 97 ALA A CA 1
ATOM 775 C C . ALA A 1 97 ? -1.252 1.560 -11.181 1.00 92.06 97 ALA A C 1
ATOM 777 O O . ALA A 1 97 ? -0.879 0.955 -12.182 1.00 92.06 97 ALA A O 1
ATOM 778 N N . ASP A 1 98 ? -2.548 1.741 -10.924 1.00 92.56 98 ASP A N 1
ATOM 779 C CA . ASP A 1 98 ? -3.599 1.146 -11.771 1.00 92.56 98 ASP A CA 1
ATOM 780 C C . ASP A 1 98 ? -3.560 1.657 -13.230 1.00 92.56 98 ASP A C 1
ATOM 782 O O . ASP A 1 98 ? -4.080 1.012 -14.135 1.00 92.56 98 ASP A O 1
ATOM 786 N N . ASP A 1 99 ? -2.947 2.817 -13.475 1.00 92.31 99 ASP A N 1
ATOM 787 C CA . ASP A 1 99 ? -2.800 3.442 -14.792 1.00 92.31 99 ASP A CA 1
ATOM 788 C C . ASP A 1 99 ? -1.468 3.126 -15.495 1.00 92.31 99 ASP A C 1
ATOM 790 O O . ASP A 1 99 ? -1.249 3.573 -16.625 1.00 92.31 99 ASP A O 1
ATOM 794 N N . VAL A 1 100 ? -0.578 2.358 -14.858 1.00 92.12 100 VAL A N 1
ATOM 795 C CA . VAL A 1 100 ? 0.758 2.042 -15.375 1.00 92.12 100 VAL A CA 1
ATOM 796 C C . VAL A 1 100 ? 1.051 0.554 -15.225 1.00 92.12 100 VAL A C 1
ATOM 798 O O . VAL A 1 100 ? 0.970 0.008 -14.133 1.00 92.12 100 VAL A O 1
ATOM 801 N N . ASN A 1 101 ? 1.512 -0.092 -16.295 1.00 92.62 101 ASN A N 1
ATOM 802 C CA . ASN A 1 101 ? 2.051 -1.449 -16.204 1.00 92.62 101 ASN A CA 1
ATOM 803 C C . ASN A 1 101 ? 3.548 -1.382 -15.899 1.00 92.62 101 ASN A C 1
ATOM 805 O O . ASN A 1 101 ? 4.313 -0.735 -16.621 1.00 92.62 101 ASN A O 1
ATOM 809 N N . VAL A 1 102 ? 3.974 -2.068 -14.840 1.00 93.31 102 VAL A N 1
ATOM 810 C CA . VAL A 1 102 ? 5.382 -2.157 -14.443 1.00 93.31 102 VAL A CA 1
ATOM 811 C C . VAL A 1 102 ? 5.838 -3.597 -14.593 1.00 93.31 102 VAL A C 1
ATOM 813 O O . VAL A 1 102 ? 5.210 -4.512 -14.072 1.00 93.31 102 VAL A O 1
ATOM 816 N N . CYS A 1 103 ? 6.954 -3.799 -15.288 1.00 94.12 103 CYS A N 1
ATOM 817 C CA . CYS A 1 103 ? 7.563 -5.110 -15.447 1.00 94.12 103 CYS A CA 1
ATOM 818 C C . CYS A 1 103 ? 9.008 -5.116 -14.947 1.00 94.12 103 CYS A C 1
ATOM 820 O O . CYS A 1 103 ? 9.760 -4.154 -15.121 1.00 94.12 103 CYS A O 1
ATOM 822 N N . VAL A 1 104 ? 9.397 -6.228 -14.332 1.00 93.38 104 VAL A N 1
ATOM 823 C CA . VAL A 1 104 ? 10.776 -6.540 -13.977 1.00 93.38 104 VAL A CA 1
ATOM 824 C C . VAL A 1 104 ? 11.413 -7.240 -15.170 1.00 93.38 104 VAL A C 1
ATOM 826 O O . VAL A 1 104 ? 10.947 -8.294 -15.610 1.00 93.38 104 VAL A O 1
ATOM 829 N N . VAL A 1 105 ? 12.491 -6.660 -15.690 1.00 95.56 105 VAL A N 1
ATOM 830 C CA . VAL A 1 105 ? 13.241 -7.195 -16.834 1.00 95.56 105 VAL A CA 1
ATOM 831 C C . VAL A 1 105 ? 14.584 -7.776 -16.397 1.00 95.56 105 VAL A C 1
ATOM 833 O O . VAL A 1 105 ? 15.166 -7.347 -15.399 1.00 95.56 105 VAL A O 1
ATOM 836 N N . ASP A 1 106 ? 15.073 -8.778 -17.125 1.00 94.19 106 ASP A N 1
ATOM 837 C CA . ASP A 1 106 ? 16.431 -9.301 -16.960 1.00 94.19 106 ASP A CA 1
ATOM 838 C C . ASP A 1 106 ? 17.489 -8.436 -17.677 1.00 94.19 106 ASP A C 1
ATOM 840 O O . ASP A 1 106 ? 17.183 -7.409 -18.285 1.00 94.19 106 ASP A O 1
ATOM 844 N N . SER A 1 107 ? 18.760 -8.844 -17.595 1.00 95.31 107 SER A N 1
ATOM 845 C CA . SER A 1 107 ? 19.873 -8.146 -18.256 1.00 95.31 107 SER A CA 1
ATOM 846 C C . SER A 1 107 ? 19.817 -8.188 -19.783 1.00 95.31 107 SER A C 1
ATOM 848 O O . SER A 1 107 ? 20.437 -7.346 -20.430 1.00 95.31 107 SER A O 1
ATOM 850 N N . ASP A 1 108 ? 19.099 -9.158 -20.346 1.00 94.56 108 ASP A 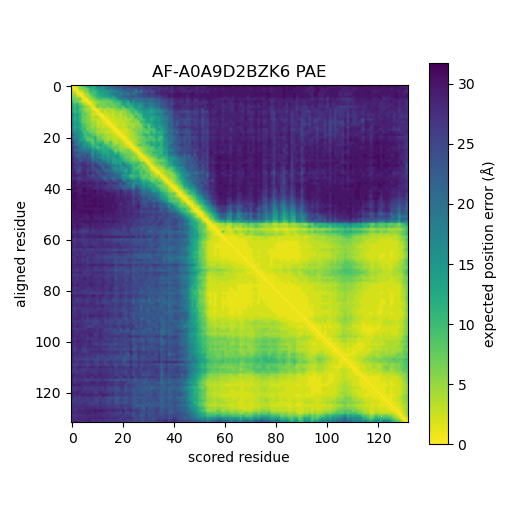N 1
ATOM 851 C CA . ASP A 1 108 ? 18.937 -9.353 -21.786 1.00 94.56 108 ASP A CA 1
ATOM 852 C C . ASP A 1 108 ? 17.695 -8.611 -22.323 1.00 94.56 108 ASP A C 1
ATOM 854 O O . ASP A 1 108 ? 17.467 -8.568 -23.533 1.00 94.56 108 ASP A O 1
ATOM 858 N N . GLY A 1 109 ? 16.914 -7.983 -21.434 1.00 91.31 109 GLY A N 1
ATOM 859 C CA . GLY A 1 109 ? 15.709 -7.220 -21.750 1.00 91.31 109 GLY A CA 1
ATOM 860 C C . GLY A 1 109 ? 14.430 -8.056 -21.814 1.00 91.31 109 GLY A C 1
ATOM 861 O O . GLY A 1 109 ? 13.401 -7.541 -22.252 1.00 91.31 109 GLY A O 1
ATOM 862 N N . ASN A 1 110 ? 14.456 -9.322 -21.388 1.00 94.69 110 ASN A N 1
ATOM 863 C CA . ASN A 1 110 ? 13.247 -10.140 -21.324 1.00 94.69 110 ASN A CA 1
ATOM 864 C C . ASN A 1 110 ? 12.448 -9.819 -20.061 1.00 94.69 110 ASN A C 1
ATOM 866 O O . ASN A 1 110 ? 13.007 -9.639 -18.977 1.00 94.69 110 ASN A O 1
ATOM 870 N N . VAL A 1 111 ? 11.121 -9.807 -20.193 1.00 94.31 111 VAL A N 1
ATOM 871 C CA . VAL A 1 111 ? 10.209 -9.661 -19.055 1.00 94.31 111 VAL A CA 1
ATOM 872 C C . VAL A 1 111 ? 10.262 -10.928 -18.206 1.00 94.31 111 VAL A C 1
ATOM 874 O O . VAL A 1 111 ? 9.961 -12.020 -18.689 1.00 94.31 111 VAL A O 1
ATOM 877 N N . LYS A 1 112 ? 10.634 -10.773 -16.935 1.00 95.19 112 LYS A N 1
ATOM 878 C CA . LYS A 1 112 ? 10.602 -11.845 -15.935 1.00 95.19 112 LYS A CA 1
ATOM 879 C C . LYS A 1 112 ? 9.279 -11.888 -15.187 1.00 95.19 112 LYS A C 1
ATOM 881 O O . LYS A 1 112 ? 8.777 -12.974 -14.919 1.00 95.19 112 LYS A O 1
ATOM 886 N N . GLU A 1 113 ? 8.756 -10.721 -14.831 1.00 94.00 113 GLU A N 1
ATOM 887 C CA . GLU A 1 113 ? 7.571 -10.582 -13.988 1.00 94.00 113 GLU A CA 1
ATOM 888 C C . GLU A 1 113 ? 6.861 -9.263 -14.292 1.00 94.00 113 GLU A C 1
ATOM 890 O O . GLU A 1 113 ? 7.513 -8.249 -14.542 1.00 94.00 113 GLU A O 1
ATOM 895 N N . GLU A 1 114 ? 5.533 -9.280 -14.283 1.00 94.81 114 GLU A N 1
ATOM 896 C CA . GLU A 1 114 ? 4.698 -8.081 -14.308 1.00 94.81 114 GLU A CA 1
ATOM 897 C C . GLU A 1 114 ? 4.176 -7.853 -12.891 1.00 94.81 114 GLU A C 1
ATOM 899 O O . GLU A 1 114 ? 3.664 -8.784 -12.266 1.00 94.81 114 GLU A O 1
ATOM 904 N N . LEU A 1 115 ? 4.364 -6.643 -12.364 1.00 96.06 115 LEU A N 1
ATOM 905 C CA . LEU A 1 115 ? 3.886 -6.311 -11.030 1.00 96.06 115 LEU A CA 1
ATOM 906 C C . LEU A 1 115 ? 2.359 -6.174 -11.049 1.00 96.06 115 LEU A C 1
ATOM 908 O O . LEU A 1 115 ? 1.827 -5.554 -11.973 1.00 96.06 115 LEU A O 1
ATOM 912 N N . PRO A 1 116 ? 1.662 -6.691 -10.024 1.00 96.81 116 PRO A N 1
ATOM 913 C CA . PRO A 1 116 ? 0.219 -6.541 -9.914 1.00 96.81 116 PRO A CA 1
ATOM 914 C C . PRO A 1 116 ? -0.155 -5.072 -9.723 1.00 96.81 116 PRO A C 1
ATOM 916 O O . PRO A 1 116 ? 0.615 -4.280 -9.164 1.00 96.81 116 PRO A O 1
ATOM 919 N N . HIS A 1 117 ? -1.363 -4.709 -10.137 1.00 96.31 117 HIS A N 1
ATOM 920 C CA . HIS A 1 117 ? -1.872 -3.363 -9.899 1.00 96.31 117 HIS A CA 1
ATOM 921 C C . HIS A 1 117 ? -2.260 -3.162 -8.424 1.00 96.31 117 HIS A C 1
ATOM 923 O O . HIS A 1 117 ? -2.611 -4.106 -7.712 1.00 96.31 117 HIS A O 1
ATOM 929 N N . PHE A 1 118 ? -2.225 -1.915 -7.946 1.00 95.50 118 PHE A N 1
ATOM 930 C CA . PHE A 1 118 ? -2.585 -1.564 -6.566 1.00 95.50 118 PHE A CA 1
ATOM 931 C C . PHE A 1 118 ? -3.958 -2.124 -6.169 1.00 95.50 118 PHE A C 1
ATOM 933 O O . PHE A 1 118 ? -4.106 -2.737 -5.110 1.00 95.50 118 PHE A O 1
ATOM 940 N N . SER A 1 119 ? -4.952 -1.945 -7.039 1.00 95.81 119 SER A N 1
ATOM 941 C CA . SER A 1 119 ? -6.328 -2.405 -6.824 1.00 95.81 119 SER A CA 1
ATOM 942 C C . SER A 1 119 ? -6.498 -3.929 -6.821 1.00 95.81 119 SER A C 1
ATOM 944 O O . SER A 1 119 ? -7.521 -4.422 -6.347 1.00 95.81 119 SER A O 1
ATOM 946 N N . GLU A 1 120 ? -5.510 -4.687 -7.308 1.00 96.12 120 GLU A N 1
ATOM 947 C CA . GLU A 1 120 ? -5.509 -6.154 -7.253 1.00 96.12 120 GLU A CA 1
ATOM 948 C C . GLU A 1 120 ? -5.022 -6.675 -5.896 1.00 96.12 120 GLU A C 1
ATOM 950 O O . GLU A 1 120 ? -5.465 -7.732 -5.443 1.00 96.12 120 GLU A O 1
ATOM 955 N N . LEU A 1 121 ? -4.122 -5.938 -5.235 1.00 95.56 121 LEU A N 1
ATOM 956 C CA . LEU A 1 121 ? -3.565 -6.322 -3.936 1.00 95.56 121 LEU A CA 1
ATOM 957 C C . LEU A 1 121 ? -4.363 -5.784 -2.750 1.00 95.56 121 LEU A C 1
ATOM 959 O O . LEU A 1 121 ? -4.392 -6.417 -1.689 1.00 95.56 121 LEU A O 1
ATOM 963 N N . PHE A 1 122 ? -4.971 -4.608 -2.897 1.00 96.31 122 PHE A N 1
ATOM 964 C CA . PHE A 1 122 ? -5.549 -3.879 -1.775 1.00 96.31 122 PHE A CA 1
ATOM 965 C C . PHE A 1 122 ? -7.054 -3.649 -1.928 1.00 96.31 122 PHE A C 1
ATOM 967 O O . PHE A 1 122 ? -7.554 -3.470 -3.040 1.00 96.31 122 PHE A O 1
ATOM 974 N N . PRO A 1 123 ? -7.796 -3.609 -0.804 1.00 95.62 123 PRO A N 1
ATOM 975 C CA . PRO A 1 123 ? -9.205 -3.237 -0.813 1.00 95.62 123 PRO A CA 1
ATOM 976 C C . PRO A 1 123 ? -9.454 -1.875 -1.477 1.00 95.62 123 PRO A C 1
ATOM 978 O O . PRO A 1 123 ? -8.642 -0.957 -1.376 1.00 95.62 123 PRO A O 1
ATOM 981 N N . SER A 1 124 ? -10.614 -1.708 -2.116 1.00 94.00 124 SER A N 1
ATOM 982 C CA . SER A 1 124 ? -10.938 -0.502 -2.898 1.00 94.00 124 SER A CA 1
ATOM 983 C C . SER A 1 124 ? -11.029 0.793 -2.071 1.00 94.00 124 SER A C 1
ATOM 985 O O . SER A 1 124 ? -10.939 1.893 -2.624 1.00 94.00 124 SER A O 1
ATOM 987 N N . ASP A 1 125 ? -11.223 0.687 -0.753 1.00 93.25 125 ASP A N 1
ATOM 988 C CA . ASP A 1 125 ? -11.210 1.825 0.171 1.00 93.25 125 ASP A CA 1
ATOM 989 C C . ASP A 1 125 ? -9.786 2.308 0.498 1.00 93.25 125 ASP A C 1
ATOM 991 O O . ASP A 1 125 ? -9.606 3.437 0.960 1.00 93.25 125 ASP A O 1
ATOM 995 N N . TRP A 1 126 ? -8.758 1.500 0.223 1.00 94.75 126 TRP A N 1
ATOM 996 C CA . TRP A 1 126 ? -7.368 1.886 0.436 1.00 94.75 126 TRP A CA 1
ATOM 997 C C . TRP A 1 126 ? -6.915 2.881 -0.632 1.00 94.75 126 TRP A C 1
ATOM 999 O O . TRP A 1 126 ? -7.423 2.922 -1.755 1.00 94.75 126 TRP A O 1
ATOM 1009 N N . LYS A 1 127 ? -5.950 3.727 -0.264 1.00 92.25 127 LYS A N 1
ATOM 1010 C CA . LYS A 1 127 ? -5.389 4.751 -1.146 1.00 92.25 127 LYS A CA 1
ATOM 1011 C C . LYS A 1 127 ? -3.891 4.560 -1.275 1.00 92.25 127 LYS A C 1
ATOM 1013 O O . LYS A 1 127 ? -3.203 4.386 -0.269 1.00 92.25 127 LYS A O 1
ATOM 1018 N N . ALA A 1 128 ? -3.409 4.617 -2.513 1.00 89.12 128 ALA A N 1
ATOM 1019 C CA . ALA A 1 128 ? -1.987 4.633 -2.797 1.00 89.12 128 ALA A CA 1
ATOM 1020 C C . ALA A 1 128 ? -1.323 5.854 -2.126 1.00 89.12 128 ALA A C 1
ATOM 1022 O O . ALA A 1 128 ? -1.964 6.903 -1.981 1.00 89.12 128 ALA A O 1
ATOM 1023 N N . PRO A 1 129 ? -0.052 5.754 -1.706 1.00 84.50 129 PRO A N 1
ATOM 1024 C CA . PRO A 1 129 ? 0.637 6.848 -1.048 1.00 84.50 129 PRO A CA 1
ATOM 1025 C C . PRO A 1 129 ? 0.877 7.966 -2.064 1.00 84.50 129 PRO A C 1
ATOM 1027 O O . PRO A 1 129 ? 1.397 7.728 -3.152 1.00 84.50 129 PRO A O 1
ATOM 1030 N N . SER A 1 130 ? 0.531 9.197 -1.706 1.00 78.00 130 SER A N 1
ATOM 1031 C CA . SER A 1 130 ? 0.881 10.366 -2.509 1.00 78.00 130 SER A CA 1
ATOM 1032 C C . SER A 1 130 ? 2.362 10.703 -2.316 1.00 78.00 130 SER A C 1
ATOM 1034 O O . SER A 1 1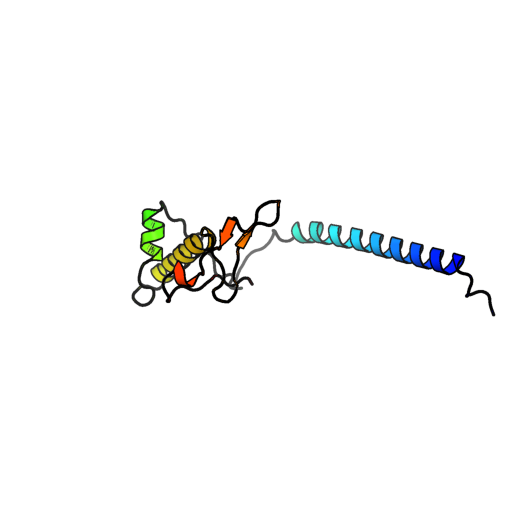30 ? 2.786 10.961 -1.187 1.00 78.00 130 SER A O 1
ATOM 1036 N N . LEU A 1 131 ? 3.136 10.726 -3.401 1.00 57.88 131 LEU A N 1
ATOM 1037 C CA . LEU A 1 131 ? 4.485 11.292 -3.417 1.00 57.88 131 LEU A CA 1
ATOM 1038 C C . LEU A 1 131 ? 4.348 12.822 -3.484 1.00 57.88 131 LEU A C 1
ATOM 1040 O O . LEU A 1 131 ? 3.991 13.351 -4.536 1.00 57.88 131 LEU A O 1
ATOM 1044 N N . TYR A 1 132 ? 4.567 13.513 -2.364 1.00 43.75 132 TYR A N 1
ATOM 1045 C CA . TYR A 1 132 ? 4.713 14.973 -2.313 1.00 43.75 132 TYR A CA 1
ATOM 1046 C C . TYR A 1 132 ? 6.157 15.330 -1.978 1.00 43.75 132 TYR A C 1
ATOM 1048 O O . TYR A 1 132 ? 6.725 14.651 -1.089 1.00 43.75 132 TYR A O 1
#

pLDDT: mean 76.67, std 20.49, range [35.94, 97.06]

Secondary structure (DSSP, 8-state):
---S--HHHHHHHHHHHHHHHHHHHHHHHHHHHHHHTT--S----------------SSHHHHHHHHTS-TTTS-HHHHHHHHHHHHHHHHHS--B-TT---EEE-TTS-EEEEPPBHHHHS-TT--PPP--

Radius of gyration: 26.95 Å; Cα contacts (8 Å, |Δi|>4): 79; chains: 1; bounding box: 57×59×59 Å

Organism: NCBI:txid2838589